Protein AF-A0A7C1PXR1-F1 (afdb_monomer)

Structure (mmCIF, N/CA/C/O backbone):
data_AF-A0A7C1PXR1-F1
#
_entry.id   AF-A0A7C1PXR1-F1
#
loop_
_atom_site.group_PDB
_atom_site.id
_atom_site.type_symbol
_atom_site.label_atom_id
_atom_site.label_alt_id
_atom_site.label_comp_id
_atom_site.label_asym_id
_atom_site.label_entity_id
_atom_site.label_seq_id
_atom_site.pdbx_PDB_ins_code
_atom_site.Cartn_x
_atom_site.Cartn_y
_atom_site.Cartn_z
_atom_site.occupancy
_atom_site.B_iso_or_equiv
_atom_site.auth_seq_id
_atom_site.auth_comp_id
_atom_site.auth_asym_id
_atom_site.auth_atom_id
_atom_site.pdbx_PDB_model_num
ATOM 1 N N . ARG A 1 1 ? 14.574 6.464 -14.945 1.00 77.69 1 ARG A N 1
ATOM 2 C CA . ARG A 1 1 ? 14.285 5.021 -15.154 1.00 77.69 1 ARG A CA 1
ATOM 3 C C . ARG A 1 1 ? 12.932 4.730 -14.512 1.00 77.69 1 ARG A C 1
ATOM 5 O O . ARG A 1 1 ? 12.695 5.301 -13.460 1.00 77.69 1 ARG A O 1
ATOM 12 N N . ILE A 1 2 ? 12.059 3.950 -15.160 1.00 86.94 2 ILE A N 1
ATOM 13 C CA . ILE A 1 2 ? 10.671 3.695 -14.710 1.00 86.94 2 ILE A CA 1
ATOM 14 C C . ILE A 1 2 ? 10.572 2.409 -13.859 1.00 86.94 2 ILE A C 1
ATOM 16 O O . ILE A 1 2 ? 9.768 2.362 -12.940 1.00 86.94 2 ILE A O 1
ATOM 20 N N . GLY A 1 3 ? 11.441 1.422 -14.104 1.00 96.06 3 GLY A N 1
ATOM 21 C CA . GLY A 1 3 ? 11.569 0.182 -13.329 1.00 96.06 3 GLY A CA 1
ATOM 22 C C . GLY A 1 3 ? 12.021 -0.981 -14.217 1.00 96.06 3 GLY A C 1
ATOM 23 O O . GLY A 1 3 ? 12.451 -0.724 -15.345 1.00 96.06 3 GLY A O 1
ATOM 24 N N . ASP A 1 4 ? 11.928 -2.213 -13.714 1.00 96.88 4 ASP A N 1
ATOM 25 C CA . ASP A 1 4 ? 12.260 -3.450 -14.443 1.00 96.88 4 ASP A CA 1
ATOM 26 C C . ASP A 1 4 ? 11.044 -4.030 -15.170 1.00 96.88 4 ASP A C 1
ATOM 28 O O . ASP A 1 4 ? 11.164 -4.497 -16.303 1.00 96.88 4 ASP A O 1
ATOM 32 N N . VAL A 1 5 ? 9.854 -3.909 -14.572 1.00 97.38 5 VAL A N 1
ATOM 33 C CA . VAL A 1 5 ? 8.584 -4.311 -15.191 1.00 97.38 5 VAL A CA 1
ATOM 34 C C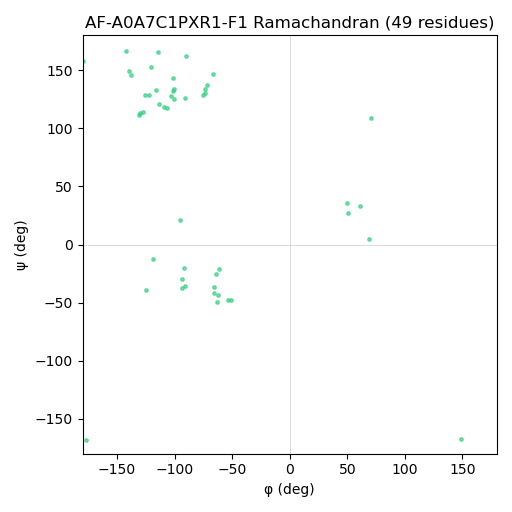 . VAL A 1 5 ? 7.598 -3.149 -15.128 1.00 97.38 5 VAL A C 1
ATOM 36 O O . VAL A 1 5 ? 7.183 -2.713 -14.058 1.0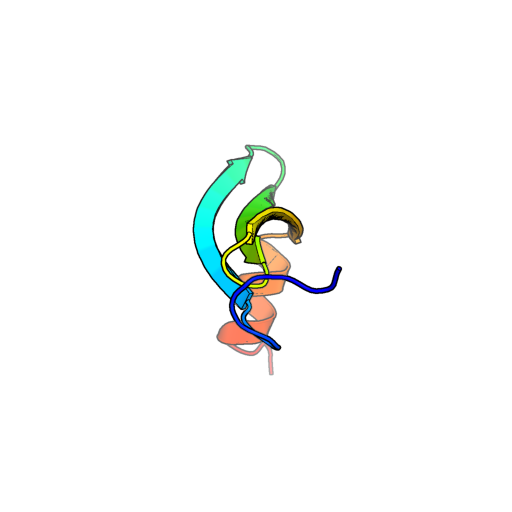0 97.38 5 VAL A O 1
ATOM 39 N N . ASN A 1 6 ? 7.225 -2.606 -16.286 1.00 95.88 6 ASN A N 1
ATOM 40 C CA . ASN A 1 6 ? 6.346 -1.439 -16.345 1.00 95.88 6 ASN A CA 1
ATOM 41 C C . ASN A 1 6 ? 4.932 -1.762 -15.839 1.00 95.88 6 ASN A C 1
ATOM 43 O O . ASN A 1 6 ? 4.406 -2.842 -16.091 1.00 95.88 6 ASN A O 1
ATOM 47 N N . ASN A 1 7 ? 4.291 -0.766 -15.217 1.00 96.06 7 ASN A N 1
ATOM 48 C CA . ASN A 1 7 ? 2.882 -0.812 -14.808 1.00 96.06 7 ASN A CA 1
ATOM 49 C C . ASN A 1 7 ? 2.538 -1.926 -13.794 1.00 96.06 7 ASN A C 1
ATOM 51 O O . ASN A 1 7 ? 1.433 -2.466 -13.814 1.00 96.06 7 ASN A O 1
ATOM 55 N N . VAL A 1 8 ? 3.475 -2.261 -12.901 1.00 97.69 8 VAL A N 1
ATOM 56 C CA . VAL A 1 8 ? 3.245 -3.202 -11.794 1.00 97.69 8 VAL A CA 1
ATOM 57 C C . VAL A 1 8 ? 3.077 -2.454 -10.475 1.00 97.69 8 VAL A C 1
ATOM 59 O O . VAL A 1 8 ? 3.934 -1.657 -10.086 1.00 97.69 8 VAL A O 1
ATOM 62 N N . VAL A 1 9 ? 1.982 -2.769 -9.781 1.00 98.06 9 VAL A N 1
ATOM 63 C CA . VAL A 1 9 ? 1.702 -2.418 -8.384 1.00 98.06 9 VAL A CA 1
ATOM 64 C C . VAL A 1 9 ? 1.285 -3.706 -7.688 1.00 98.06 9 VAL A C 1
ATOM 66 O O . VAL A 1 9 ? 0.245 -4.272 -8.020 1.00 98.06 9 VAL A O 1
ATOM 69 N N . PHE A 1 10 ? 2.099 -4.192 -6.752 1.00 98.31 10 PHE A N 1
ATOM 70 C CA . PHE A 1 10 ? 1.870 -5.490 -6.117 1.00 98.31 10 PHE A CA 1
ATOM 71 C C . PHE A 1 10 ? 1.949 -5.383 -4.592 1.00 98.31 10 PHE A C 1
ATOM 73 O O . PHE A 1 10 ? 3.019 -5.132 -4.043 1.00 98.31 10 PHE A O 1
ATOM 80 N N . ALA A 1 11 ? 0.823 -5.547 -3.894 1.00 97.44 11 ALA A N 1
ATOM 81 C CA . ALA A 1 11 ? 0.769 -5.450 -2.435 1.00 97.44 11 ALA A CA 1
ATOM 82 C C . ALA A 1 11 ? 1.354 -6.706 -1.767 1.00 97.44 11 ALA A C 1
ATOM 84 O O . ALA A 1 11 ? 0.940 -7.821 -2.076 1.00 97.44 11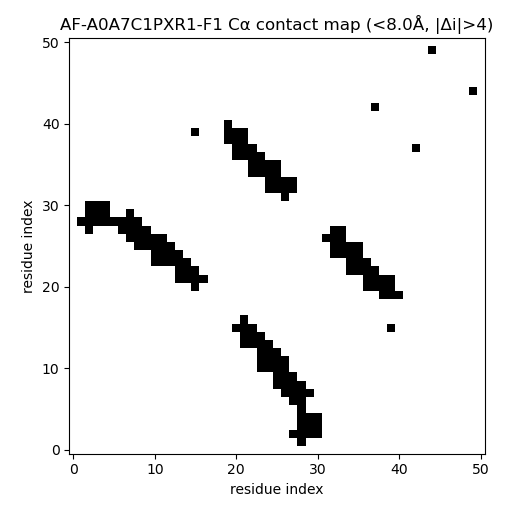 ALA A O 1
ATOM 85 N N . CYS A 1 12 ? 2.286 -6.518 -0.827 1.00 95.94 12 CYS A N 1
ATOM 86 C CA . CYS A 1 12 ? 3.016 -7.614 -0.170 1.00 95.94 12 CYS A CA 1
ATOM 87 C C . CYS A 1 12 ? 2.791 -7.684 1.347 1.00 95.94 12 CYS A C 1
ATOM 89 O O . CYS A 1 12 ? 3.163 -8.671 1.977 1.00 95.94 12 CYS A O 1
ATOM 91 N N . GLY A 1 13 ? 2.209 -6.649 1.951 1.00 97.69 13 GLY A N 1
ATOM 92 C CA . GLY A 1 13 ? 1.908 -6.637 3.376 1.00 97.69 13 GLY A CA 1
ATOM 93 C C . GLY A 1 13 ? 1.240 -5.343 3.812 1.00 97.69 13 GLY A C 1
ATOM 94 O O . GLY A 1 13 ? 1.372 -4.309 3.156 1.00 97.69 13 GLY A O 1
ATOM 95 N N . ALA A 1 14 ? 0.528 -5.400 4.931 1.00 98.25 14 ALA A N 1
ATOM 96 C CA . ALA A 1 14 ? -0.077 -4.230 5.543 1.00 98.25 14 ALA A CA 1
ATOM 97 C C . ALA A 1 14 ? 0.057 -4.284 7.066 1.00 98.25 14 ALA A C 1
ATOM 99 O O . ALA A 1 14 ? 0.074 -5.366 7.652 1.00 98.25 14 ALA A O 1
ATOM 100 N N . ILE A 1 15 ? 0.147 -3.112 7.689 1.00 98.56 15 ILE A N 1
ATOM 101 C CA . ILE A 1 15 ? 0.139 -2.939 9.143 1.00 98.56 15 ILE A CA 1
ATOM 102 C C . ILE A 1 15 ? -1.027 -2.019 9.483 1.00 98.56 15 ILE A C 1
ATOM 104 O O . ILE A 1 15 ? -1.161 -0.950 8.885 1.00 98.56 15 ILE A O 1
ATOM 108 N N . VAL A 1 16 ? -1.860 -2.456 10.424 1.00 98.50 16 VAL A N 1
ATOM 109 C CA . VAL A 1 16 ? -2.942 -1.656 11.001 1.00 98.50 16 VAL A CA 1
ATOM 110 C C . VAL A 1 16 ? -2.452 -1.133 12.343 1.00 98.50 16 VAL A C 1
ATOM 112 O O . VAL A 1 16 ? -2.004 -1.910 13.184 1.00 98.50 16 VAL A O 1
ATOM 115 N N . GLU A 1 17 ? -2.514 0.177 12.512 1.00 98.31 17 GLU A N 1
ATOM 116 C CA . GLU A 1 17 ? -2.132 0.879 13.731 1.00 98.31 17 GLU A CA 1
ATOM 117 C C . GLU A 1 17 ? -3.345 1.002 14.672 1.00 98.31 17 GLU A C 1
ATOM 119 O O . GLU A 1 17 ? -4.501 0.907 14.252 1.00 98.31 17 GLU A O 1
ATOM 124 N N . GLU A 1 18 ? -3.107 1.275 15.956 1.00 98.06 18 GLU A N 1
ATOM 125 C CA . GLU A 1 18 ? -4.177 1.391 16.966 1.00 98.06 18 GLU A CA 1
ATOM 126 C C . GLU A 1 18 ? -5.179 2.531 16.680 1.00 98.06 18 GLU A C 1
ATOM 128 O O . GLU A 1 18 ? -6.306 2.514 17.169 1.00 98.06 18 GLU A O 1
ATOM 133 N N . ASN A 1 19 ? -4.787 3.523 15.876 1.00 97.94 19 ASN A N 1
ATOM 134 C CA . ASN A 1 19 ? -5.568 4.721 15.549 1.00 97.94 19 ASN A CA 1
ATOM 135 C C . ASN A 1 19 ? -6.366 4.614 14.226 1.00 97.94 19 ASN A C 1
ATOM 137 O O . ASN A 1 19 ? -6.707 5.645 13.629 1.00 97.94 19 ASN A O 1
ATOM 141 N N . ASP A 1 20 ? -6.635 3.390 13.760 1.00 98.12 20 ASP A N 1
ATOM 142 C CA . ASP A 1 20 ? -7.326 3.073 12.495 1.00 98.12 20 ASP A CA 1
ATOM 143 C C . ASP A 1 20 ? -6.526 3.424 11.222 1.00 98.12 20 ASP A C 1
ATOM 145 O O . ASP A 1 20 ? -7.026 3.263 10.108 1.00 98.12 20 ASP A O 1
ATOM 149 N N . ASP A 1 21 ? -5.274 3.878 11.345 1.00 98.50 21 ASP A N 1
ATOM 150 C CA . ASP A 1 21 ? -4.403 4.024 10.178 1.00 98.50 21 ASP A CA 1
ATOM 151 C C . ASP A 1 21 ? -3.967 2.651 9.658 1.00 98.50 21 ASP A C 1
ATOM 153 O O . ASP A 1 21 ? -3.573 1.764 10.413 1.00 98.50 21 ASP A O 1
ATOM 157 N N . ILE A 1 22 ? -3.979 2.491 8.337 1.00 98.56 22 ILE A N 1
ATOM 158 C CA . ILE A 1 22 ? -3.385 1.347 7.651 1.00 98.56 22 ILE A CA 1
ATOM 159 C C . ILE A 1 22 ? -2.230 1.815 6.768 1.00 98.56 22 ILE A C 1
ATOM 161 O O . ILE A 1 22 ? -2.359 2.774 6.005 1.00 98.56 22 ILE A O 1
ATOM 165 N N . LYS A 1 23 ? -1.096 1.114 6.854 1.00 98.62 23 LYS A N 1
ATOM 166 C CA . LYS A 1 23 ? 0.053 1.247 5.948 1.00 98.62 23 LYS A CA 1
ATOM 167 C C . LYS A 1 23 ? 0.131 0.003 5.077 1.00 98.62 23 LYS A C 1
ATOM 169 O O . LYS A 1 23 ? 0.324 -1.089 5.602 1.00 98.62 23 LYS A O 1
ATOM 174 N N . ILE A 1 24 ? 0.003 0.158 3.762 1.00 98.56 24 ILE A N 1
ATOM 175 C CA . ILE A 1 24 ? 0.102 -0.937 2.788 1.00 98.56 24 ILE A CA 1
ATOM 176 C C . ILE A 1 24 ? 1.435 -0.813 2.055 1.00 98.56 24 ILE A C 1
ATOM 178 O O . ILE A 1 24 ? 1.670 0.171 1.351 1.00 98.56 24 ILE A O 1
ATOM 182 N N . TYR A 1 25 ? 2.293 -1.817 2.210 1.00 98.69 25 TYR A N 1
ATOM 183 C CA . TYR A 1 25 ? 3.577 -1.919 1.528 1.00 98.69 25 TYR A CA 1
ATOM 184 C C . TYR A 1 25 ? 3.406 -2.686 0.221 1.00 98.69 25 TYR A C 1
ATOM 186 O O . TYR A 1 25 ? 2.902 -3.815 0.202 1.00 98.69 25 TYR A O 1
ATOM 194 N N . TYR A 1 26 ? 3.839 -2.074 -0.877 1.00 98.62 26 TYR A N 1
ATOM 195 C CA . TYR A 1 26 ? 3.692 -2.648 -2.207 1.00 98.62 26 TYR A CA 1
ATOM 196 C C . TYR A 1 26 ? 4.951 -2.456 -3.048 1.00 98.62 26 TYR A C 1
ATOM 198 O O . TYR A 1 26 ? 5.646 -1.447 -2.931 1.00 98.62 26 TYR A O 1
ATOM 206 N N . GLY A 1 27 ? 5.245 -3.437 -3.897 1.00 98.12 27 GLY A N 1
ATOM 207 C CA . GLY A 1 27 ? 6.270 -3.331 -4.925 1.00 98.12 27 GLY A CA 1
ATOM 208 C C . GLY A 1 27 ? 5.798 -2.440 -6.071 1.00 98.12 27 GLY A C 1
ATOM 209 O O . GLY A 1 27 ? 4.671 -2.594 -6.551 1.00 98.12 27 GLY A O 1
ATOM 210 N N . ALA A 1 28 ? 6.663 -1.526 -6.510 1.00 97.62 28 ALA A N 1
ATOM 211 C CA . ALA A 1 28 ? 6.454 -0.689 -7.683 1.00 97.62 28 ALA A CA 1
ATOM 212 C C . ALA A 1 28 ? 7.471 -1.047 -8.774 1.00 97.62 28 ALA A C 1
ATOM 214 O O . ALA A 1 28 ? 8.688 -0.972 -8.567 1.00 97.62 28 ALA A O 1
ATOM 215 N N . ALA A 1 29 ? 6.945 -1.442 -9.935 1.00 97.69 29 ALA A N 1
ATOM 216 C CA . ALA A 1 29 ? 7.702 -1.791 -11.136 1.00 97.69 29 ALA A CA 1
ATOM 217 C C . ALA A 1 29 ? 8.868 -2.785 -10.915 1.00 97.69 29 ALA A C 1
ATOM 219 O O . ALA A 1 29 ? 9.938 -2.636 -11.513 1.00 97.69 29 ALA A O 1
ATOM 220 N N . ASP A 1 30 ? 8.688 -3.753 -10.008 1.00 96.81 30 ASP A N 1
ATOM 221 C CA . ASP A 1 30 ? 9.693 -4.736 -9.564 1.00 96.81 30 ASP A CA 1
ATOM 222 C C . ASP A 1 30 ? 11.043 -4.123 -9.149 1.00 96.81 30 ASP A C 1
ATOM 224 O O . ASP A 1 30 ? 12.088 -4.756 -9.241 1.00 96.81 30 ASP A O 1
ATOM 228 N N . THR A 1 31 ? 11.040 -2.864 -8.698 1.00 97.06 31 THR A N 1
ATOM 229 C CA . THR A 1 3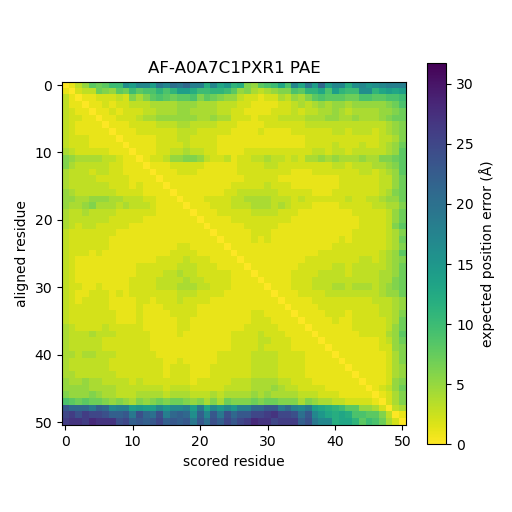1 ? 12.277 -2.097 -8.469 1.00 97.06 31 THR A CA 1
ATOM 230 C C . THR A 1 31 ? 12.387 -1.546 -7.056 1.00 97.06 31 THR A C 1
ATOM 232 O O . THR A 1 31 ? 13.476 -1.514 -6.484 1.00 97.06 31 THR A O 1
ATOM 235 N N . CYS A 1 32 ? 11.285 -1.075 -6.479 1.00 96.25 32 CYS A N 1
ATOM 236 C CA . CYS A 1 32 ? 11.288 -0.489 -5.145 1.00 96.25 32 CYS A CA 1
ATOM 237 C C . CYS A 1 32 ? 10.033 -0.861 -4.357 1.00 96.25 32 CYS A C 1
ATOM 239 O O . CYS A 1 32 ? 9.054 -1.362 -4.908 1.00 96.25 32 CYS A O 1
ATOM 241 N N . ILE A 1 33 ? 10.085 -0.605 -3.051 1.00 98.00 33 ILE A N 1
ATOM 242 C CA 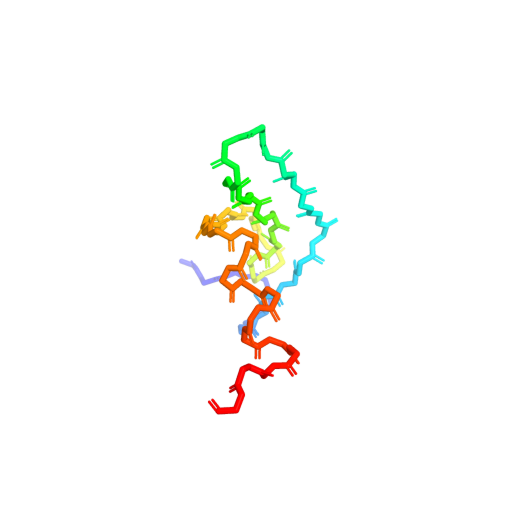. ILE A 1 33 ? 8.937 -0.717 -2.154 1.00 98.00 33 ILE A CA 1
ATOM 243 C C . ILE A 1 33 ? 8.396 0.687 -1.898 1.00 98.00 33 ILE A C 1
ATOM 245 O O . ILE A 1 33 ? 9.146 1.603 -1.554 1.00 98.00 33 ILE A O 1
ATOM 249 N N . CYS A 1 34 ? 7.085 0.835 -2.030 1.00 98.12 34 CYS A N 1
ATOM 250 C CA . CYS A 1 34 ? 6.336 2.035 -1.701 1.00 98.12 34 CYS A CA 1
ATOM 251 C C . CYS A 1 34 ? 5.380 1.759 -0.533 1.00 98.12 34 CYS A C 1
ATOM 253 O O . CYS A 1 34 ? 5.106 0.607 -0.191 1.00 98.12 34 CYS A O 1
ATOM 255 N N . VAL A 1 35 ? 4.856 2.829 0.070 1.00 98.44 35 VAL A N 1
ATOM 256 C CA . VAL A 1 35 ? 3.822 2.750 1.107 1.00 98.44 35 VAL A CA 1
ATOM 257 C C . VAL A 1 35 ? 2.632 3.619 0.717 1.00 98.44 35 VAL A C 1
ATOM 259 O O . VAL A 1 35 ? 2.796 4.789 0.376 1.00 98.44 35 VAL A O 1
ATOM 262 N N . ALA A 1 36 ? 1.436 3.037 0.749 1.00 98.44 36 ALA A N 1
ATOM 263 C CA . ALA A 1 36 ? 0.175 3.768 0.718 1.00 98.44 36 ALA A CA 1
ATOM 264 C C . ALA A 1 36 ? -0.395 3.838 2.139 1.00 98.44 36 ALA A C 1
ATOM 266 O O . ALA A 1 36 ? -0.268 2.879 2.903 1.00 98.44 36 ALA A O 1
ATOM 267 N N . THR A 1 37 ? -1.019 4.960 2.491 1.00 98.38 37 THR A N 1
ATOM 268 C CA . THR A 1 37 ? -1.668 5.158 3.792 1.00 98.38 37 THR A CA 1
ATOM 269 C C . THR A 1 37 ? -3.151 5.453 3.619 1.00 98.38 37 THR A C 1
ATOM 271 O O . THR A 1 37 ? -3.582 5.977 2.591 1.00 98.38 37 THR A O 1
ATOM 274 N N . GLY A 1 38 ? -3.944 5.111 4.627 1.00 97.75 38 GLY A N 1
ATOM 275 C CA . GLY A 1 38 ? -5.376 5.385 4.652 1.00 97.75 38 GLY A CA 1
ATOM 276 C C . GLY A 1 38 ? -5.997 4.948 5.970 1.00 97.75 38 GLY A C 1
ATOM 277 O O . GLY A 1 38 ? -5.277 4.622 6.912 1.00 97.75 38 GLY A O 1
ATOM 278 N N . LYS A 1 39 ? -7.329 4.915 6.018 1.00 98.25 39 LYS A N 1
ATOM 279 C CA . LYS A 1 39 ? -8.087 4.368 7.1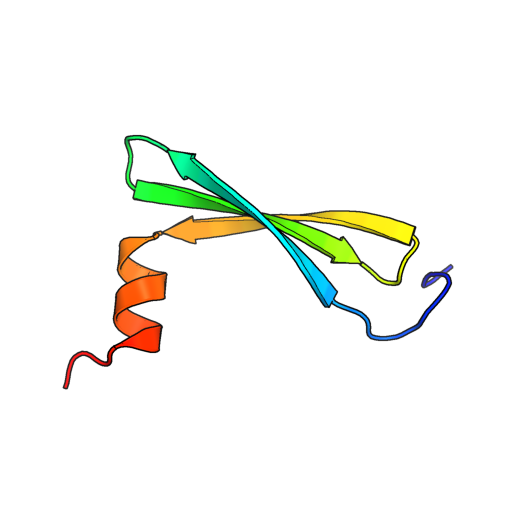48 1.00 98.25 39 LYS A CA 1
ATOM 280 C C . LYS A 1 39 ? -8.580 2.960 6.839 1.00 98.25 39 LYS A C 1
ATOM 282 O O . LYS A 1 39 ? -9.121 2.732 5.753 1.00 98.25 39 LYS A O 1
ATOM 287 N N . LEU A 1 40 ? -8.413 2.024 7.776 1.00 97.88 40 LEU A N 1
ATO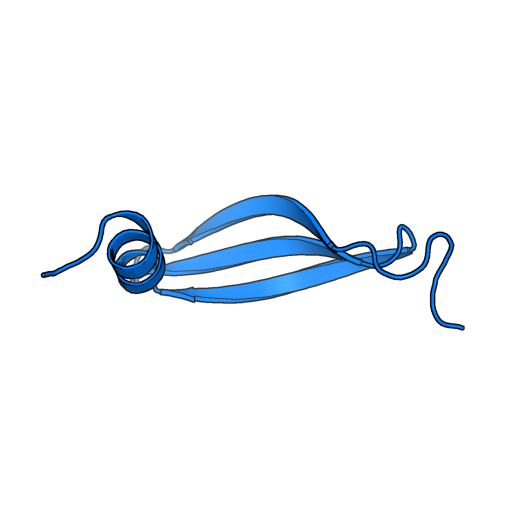M 288 C CA . LEU A 1 40 ? -8.910 0.656 7.600 1.00 97.88 40 LEU A CA 1
ATOM 289 C C . LEU A 1 40 ? -10.438 0.653 7.473 1.00 97.88 40 LEU A C 1
ATOM 291 O O . LEU A 1 40 ? -10.969 0.001 6.574 1.00 97.88 40 LEU A O 1
ATOM 295 N N . SER A 1 41 ? -11.129 1.433 8.306 1.00 96.94 41 SER A N 1
ATOM 296 C CA . SER A 1 41 ? -12.582 1.634 8.228 1.00 96.94 41 SER A CA 1
ATOM 297 C C . SER A 1 41 ? -13.061 2.020 6.820 1.00 96.94 41 SER A C 1
ATOM 299 O O . SER A 1 41 ? -13.965 1.386 6.278 1.00 96.94 41 SER A O 1
ATOM 301 N N . GLN A 1 42 ? -12.395 2.984 6.176 1.00 97.00 42 GLN A N 1
ATOM 302 C CA . GLN A 1 42 ? -12.713 3.414 4.809 1.00 97.00 42 GLN A CA 1
ATOM 303 C C . GLN A 1 42 ? -12.451 2.323 3.763 1.00 97.00 42 GLN A C 1
ATOM 305 O O . GLN A 1 42 ? -13.188 2.213 2.784 1.00 97.00 42 GLN A O 1
ATOM 310 N N . LEU A 1 43 ? -11.392 1.523 3.930 1.00 95.75 43 LEU A N 1
ATOM 311 C CA . LEU A 1 43 ? -11.099 0.409 3.025 1.00 95.75 43 LEU A CA 1
ATOM 312 C C . LEU A 1 43 ? -12.180 -0.679 3.117 1.00 95.75 43 LEU A C 1
ATOM 314 O O . LEU A 1 43 ? -12.617 -1.201 2.090 1.00 95.75 43 LEU A O 1
ATOM 318 N N . ILE A 1 44 ? -12.630 -0.988 4.335 1.00 96.12 44 ILE A N 1
ATOM 319 C CA . ILE A 1 44 ? -13.721 -1.935 4.586 1.00 96.12 44 ILE A CA 1
ATOM 320 C C . ILE A 1 44 ? -15.021 -1.410 3.974 1.00 96.12 44 ILE A C 1
ATOM 322 O O . ILE A 1 44 ? -15.652 -2.134 3.208 1.00 96.12 44 ILE A O 1
ATOM 326 N N . GLU A 1 45 ? -15.377 -0.151 4.236 1.00 96.44 45 GLU A N 1
ATOM 327 C CA . GLU A 1 45 ? -16.560 0.502 3.662 1.00 96.44 45 GLU A CA 1
ATOM 328 C C . GLU A 1 45 ? -16.575 0.409 2.129 1.00 96.44 45 GLU A C 1
ATOM 330 O O . GLU A 1 45 ? -17.563 -0.021 1.537 1.00 96.44 45 GLU A O 1
ATOM 335 N N . ARG A 1 46 ? -15.450 0.723 1.474 1.00 94.81 46 ARG A N 1
ATOM 336 C CA . ARG A 1 46 ? -15.320 0.635 0.009 1.00 94.81 46 ARG A CA 1
ATOM 337 C C . ARG A 1 46 ? -15.456 -0.783 -0.542 1.00 94.81 46 ARG A C 1
ATOM 339 O O . ARG A 1 46 ? -15.773 -0.932 -1.718 1.00 94.81 46 ARG A O 1
ATOM 346 N N . THR A 1 47 ? -15.167 -1.801 0.265 1.00 94.56 47 THR A N 1
ATOM 347 C CA . THR A 1 47 ? -15.180 -3.206 -0.169 1.00 94.56 47 THR A CA 1
ATOM 348 C C . THR A 1 47 ? -16.522 -3.876 0.110 1.00 94.56 47 THR A C 1
ATOM 350 O O . THR A 1 47 ? -16.977 -4.687 -0.691 1.00 94.56 47 THR A O 1
ATOM 353 N N . LEU A 1 48 ? -17.147 -3.553 1.243 1.00 91.94 48 LEU A N 1
ATOM 354 C CA . LEU A 1 48 ? -18.404 -4.158 1.680 1.00 91.94 48 LEU A CA 1
ATOM 355 C C . LEU A 1 48 ? -19.640 -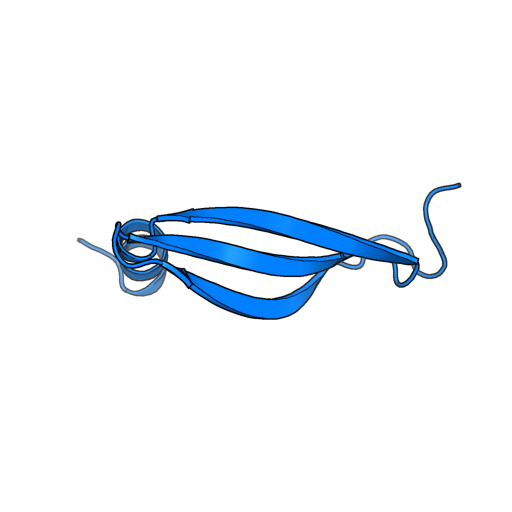3.380 1.218 1.00 91.94 48 LEU A C 1
ATOM 357 O O . LEU A 1 48 ? -20.707 -3.978 1.153 1.00 91.94 48 LEU A O 1
ATOM 361 N N . GLY A 1 49 ? -19.487 -2.101 0.857 1.00 73.50 49 GLY A N 1
ATOM 362 C CA . GLY A 1 49 ? -20.587 -1.224 0.475 1.00 73.50 49 GLY A CA 1
ATOM 363 C C . GLY A 1 49 ? -21.465 -0.865 1.674 1.00 73.50 49 GLY A C 1
ATOM 364 O O . GLY A 1 49 ? -22.218 -1.693 2.177 1.00 73.50 49 GLY A O 1
ATOM 365 N N . SER A 1 50 ? -21.396 0.385 2.121 1.00 65.69 50 SER A N 1
ATOM 366 C CA . SER A 1 50 ? -22.556 1.017 2.755 1.00 65.69 50 SER A CA 1
ATOM 367 C C . SER A 1 50 ? -23.543 1.326 1.6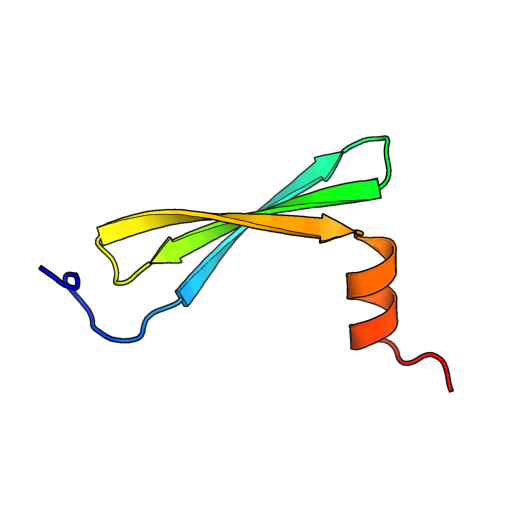26 1.00 65.69 50 SER A C 1
ATOM 369 O O . SER A 1 50 ? -23.108 1.865 0.607 1.00 65.69 50 SER A O 1
ATOM 371 N N . GLU A 1 51 ? -24.815 0.945 1.765 1.00 60.34 51 GLU A N 1
ATOM 372 C CA . GLU A 1 51 ? -25.882 1.322 0.817 1.00 60.34 51 GLU A CA 1
ATOM 373 C C . GLU A 1 51 ? -25.876 2.818 0.459 1.00 60.34 51 GLU A C 1
ATOM 375 O O . GLU A 1 51 ? -25.640 3.653 1.366 1.00 60.34 51 GLU A O 1
#

Mean predicted aligned error: 3.59 Å

Foldseek 3Di:
DQAQAPPDWAWDDWDQDPVQKIWTWTDGRVHDIDIDIDGPVVVCCVVVPDD

Nearest PDB structures (foldseek):
  1e0b-assembly1_B  TM=7.261E-01  e=3.852E-01  Schizosaccharomyces pombe
  3s3z-assembly1_A  TM=6.061E-01  e=1.864E+00  Nostoc ellipsosporum
  3gxz-assembly1_B  TM=6.320E-01  e=2.376E+00  Nostoc ellipsosporum
  6vnv-assembly1_A  TM=5.189E-01  e=2.236E+00  Homo sapiens
  2wwe-assembly1_A  TM=4.718E-01  e=2.376E+00  Homo sapiens

Solvent-accessible surface area (backbone atoms only — not comparable to full-atom values): 3136 Å² total; per-residue (Å²): 137,89,55,80,38,84,94,43,76,46,81,77,50,71,49,76,48,99,84,45,39,28,44,39,34,23,37,41,9,83,67,46,78,47,75,48,77,51,47,48,67,59,53,48,42,74,73,70,58,74,133

Sequence (51 aa):
RIGDVNNVVFACGAIVEENDDIKIYYGAADTCICVATGKLSQLIERTLGSE

Radius of gyration: 13.5 Å; Cα contacts (8 Å, |Δi|>4): 81; chains: 1; bounding box: 40×13×33 Å

pLDDT: mean 94.96, std 7.95, range [60.34, 98.69]

Secondary structure (DSSP, 8-state):
---SSTT-EEEEEEEE-TTSEEEEEEEETTTEEEEEEEEHHHHHHHHH---